Protein AF-A0A3N9NII0-F1 (afdb_monomer)

Nearest PDB structures (foldseek):
  1ri6-assembly1_A  TM=6.576E-01  e=9.307E+00  Escherichia coli

Structure (mmCIF, N/CA/C/O backbone):
data_AF-A0A3N9NII0-F1
#
_entry.id   AF-A0A3N9NII0-F1
#
loop_
_atom_site.group_PDB
_atom_site.id
_atom_site.type_symbol
_atom_site.label_atom_id
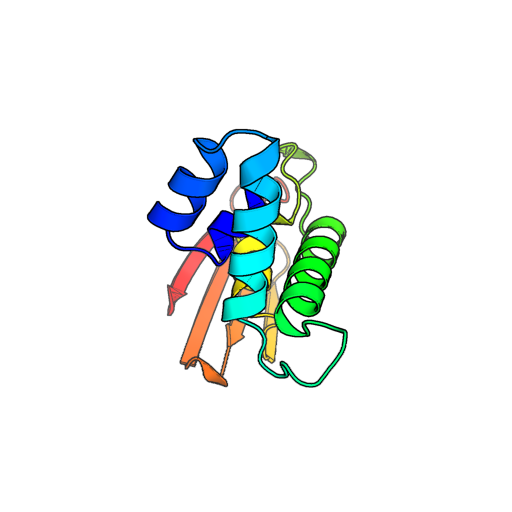_atom_site.label_alt_id
_atom_site.label_comp_id
_atom_site.label_asym_id
_atom_site.label_entity_id
_atom_site.label_seq_id
_atom_site.pdbx_PDB_ins_code
_atom_site.Cartn_x
_atom_site.Cartn_y
_atom_site.Cartn_z
_atom_site.occupancy
_atom_site.B_iso_or_equiv
_atom_site.auth_seq_id
_atom_site.auth_comp_id
_atom_site.auth_asym_id
_atom_site.auth_atom_id
_atom_site.pdbx_PDB_model_num
ATOM 1 N N . MET A 1 1 ? 0.061 8.424 11.385 1.00 69.88 1 MET A N 1
ATOM 2 C CA . MET A 1 1 ? -1.344 8.716 11.009 1.00 69.88 1 MET A CA 1
ATOM 3 C C . MET A 1 1 ? -1.559 8.692 9.509 1.00 69.88 1 MET A C 1
ATOM 5 O O . MET A 1 1 ? -2.494 8.039 9.076 1.00 69.88 1 MET A O 1
ATOM 9 N N . ASP A 1 2 ? -0.701 9.328 8.709 1.00 85.31 2 ASP A N 1
ATOM 10 C CA . ASP A 1 2 ? -0.928 9.421 7.256 1.00 85.31 2 ASP A CA 1
ATOM 11 C C . ASP A 1 2 ? -0.994 8.068 6.540 1.00 85.31 2 ASP A C 1
ATOM 13 O O . ASP A 1 2 ? -1.757 7.907 5.596 1.00 85.31 2 ASP A O 1
ATOM 17 N N . GLN A 1 3 ? -0.276 7.066 7.046 1.00 90.12 3 GLN A N 1
ATOM 18 C CA . GLN A 1 3 ? -0.344 5.694 6.544 1.00 90.12 3 GLN A CA 1
ATOM 19 C C . GLN A 1 3 ? -1.751 5.087 6.672 1.00 90.12 3 GLN A C 1
ATOM 21 O O . GLN A 1 3 ? -2.185 4.369 5.777 1.00 90.12 3 GLN A O 1
ATOM 26 N N . LEU A 1 4 ? -2.499 5.407 7.738 1.00 90.81 4 LEU A N 1
ATOM 27 C CA . LEU A 1 4 ? -3.857 4.885 7.938 1.00 90.81 4 LEU A CA 1
ATOM 28 C C . LEU A 1 4 ? -4.812 5.350 6.838 1.00 90.81 4 LEU A C 1
ATOM 30 O O . LEU A 1 4 ? -5.765 4.644 6.533 1.00 90.81 4 LEU A O 1
ATOM 34 N N . ALA A 1 5 ? -4.545 6.493 6.196 1.00 90.50 5 ALA A N 1
ATOM 35 C CA . ALA A 1 5 ? -5.368 6.997 5.098 1.00 90.50 5 ALA A CA 1
ATOM 36 C C . ALA A 1 5 ? -5.372 6.073 3.867 1.00 90.50 5 ALA A C 1
ATOM 38 O O . ALA A 1 5 ? -6.198 6.251 2.978 1.00 90.50 5 ALA A O 1
ATOM 39 N N . LEU A 1 6 ? -4.476 5.080 3.816 1.00 90.62 6 LEU A N 1
ATOM 40 C CA . LEU A 1 6 ? -4.473 4.039 2.788 1.00 90.62 6 LEU A CA 1
ATOM 41 C C . LEU A 1 6 ? -5.586 3.001 2.983 1.00 90.62 6 LEU A C 1
ATOM 43 O O . LEU A 1 6 ? -5.977 2.351 2.020 1.00 90.62 6 LEU A O 1
ATOM 47 N N . VAL A 1 7 ? -6.084 2.834 4.213 1.00 90.12 7 VAL A N 1
ATOM 48 C CA . VAL A 1 7 ? -7.064 1.792 4.581 1.00 90.12 7 VAL A CA 1
ATOM 49 C C . VAL A 1 7 ? -8.274 2.326 5.360 1.00 90.12 7 VAL A C 1
ATOM 51 O O . VAL A 1 7 ? -9.217 1.583 5.624 1.00 90.12 7 VAL A O 1
ATOM 54 N N . ALA A 1 8 ? -8.269 3.609 5.722 1.00 90.81 8 ALA A N 1
ATOM 55 C CA . ALA A 1 8 ? -9.338 4.287 6.446 1.00 90.81 8 ALA A CA 1
ATOM 56 C C . ALA A 1 8 ? -10.119 5.245 5.538 1.00 90.81 8 ALA A C 1
ATOM 58 O O . ALA A 1 8 ? -9.583 5.815 4.585 1.00 90.81 8 ALA A O 1
ATOM 59 N N . HIS A 1 9 ? -11.383 5.497 5.875 1.00 89.38 9 HIS A N 1
ATOM 60 C CA . HIS A 1 9 ? -12.159 6.532 5.205 1.00 89.38 9 HIS A CA 1
ATOM 61 C C . HIS A 1 9 ? -11.683 7.929 5.613 1.00 89.38 9 HIS A C 1
ATOM 63 O O . HIS A 1 9 ? -11.284 8.166 6.754 1.00 89.38 9 HIS A O 1
ATOM 69 N N . LYS A 1 10 ? -11.826 8.901 4.703 1.00 87.19 10 LYS A N 1
ATOM 70 C CA . LYS A 1 10 ? -11.447 10.303 4.947 1.00 87.19 10 LYS A CA 1
ATOM 71 C C . LYS A 1 10 ? -12.012 10.854 6.267 1.00 87.19 10 LYS A C 1
ATOM 73 O O . LYS A 1 10 ? -11.274 11.463 7.028 1.00 87.19 10 LYS A O 1
ATOM 78 N N . LYS A 1 11 ? -13.289 10.578 6.566 1.00 89.00 11 LYS A N 1
ATOM 79 C CA . LYS A 1 11 ? -13.944 11.022 7.811 1.00 89.00 11 LYS A CA 1
ATOM 80 C C . LYS A 1 11 ? -13.258 10.486 9.075 1.00 89.00 11 LYS A C 1
ATOM 82 O O . LYS A 1 11 ? -13.158 11.217 10.051 1.00 89.00 11 LYS A O 1
ATOM 87 N N . GLU A 1 12 ? -12.782 9.240 9.057 1.00 87.50 12 GLU A N 1
ATOM 88 C CA . GLU A 1 12 ? -12.084 8.630 10.199 1.00 87.50 12 GLU A CA 1
ATOM 89 C C . GLU A 1 12 ? -10.717 9.293 10.418 1.00 87.50 12 GLU A C 1
ATOM 91 O O . GLU A 1 12 ? -10.353 9.618 11.546 1.00 87.50 12 GLU A O 1
ATOM 96 N N . ILE A 1 13 ? -9.988 9.565 9.331 1.00 90.44 13 ILE A N 1
ATOM 97 C CA . ILE A 1 13 ? -8.698 10.265 9.384 1.00 90.44 13 ILE A CA 1
ATOM 98 C C . ILE A 1 13 ? -8.857 11.704 9.867 1.00 90.44 13 ILE A C 1
ATOM 100 O O . ILE A 1 13 ? -8.073 12.159 10.700 1.00 90.44 13 ILE A O 1
ATOM 104 N N . ASP A 1 14 ? -9.865 12.416 9.365 1.00 89.25 14 ASP A N 1
ATOM 105 C CA . ASP A 1 14 ? -10.137 13.793 9.768 1.00 89.25 14 ASP A CA 1
ATOM 106 C C . ASP A 1 14 ? -10.500 13.858 11.260 1.00 89.25 14 ASP A C 1
ATOM 108 O O . ASP A 1 14 ? -9.948 14.690 11.978 1.00 89.25 14 ASP A O 1
ATOM 112 N N . ALA A 1 15 ? -11.319 12.920 11.754 1.00 87.81 15 ALA A N 1
ATOM 113 C CA . ALA A 1 15 ? -11.633 12.806 13.179 1.00 87.81 15 ALA A CA 1
ATOM 114 C C . ALA A 1 15 ? -10.372 12.579 14.033 1.00 87.81 15 ALA A C 1
ATOM 116 O O . ALA A 1 15 ? -10.153 13.288 15.011 1.00 87.81 15 ALA A O 1
ATOM 117 N N . MET A 1 16 ? -9.488 11.658 13.635 1.00 89.25 16 MET A N 1
ATOM 118 C CA . MET A 1 16 ? -8.235 11.407 14.359 1.00 89.25 16 MET A CA 1
ATOM 119 C C . MET A 1 16 ? -7.268 12.602 14.348 1.00 89.25 16 MET A C 1
ATOM 121 O O . MET A 1 16 ? -6.534 12.819 15.314 1.00 89.25 16 MET A O 1
ATOM 125 N N . ARG A 1 17 ? -7.225 13.358 13.243 1.00 88.56 17 ARG A N 1
ATOM 126 C CA . ARG A 1 17 ? -6.367 14.547 13.100 1.00 88.56 17 ARG A CA 1
ATOM 127 C C . ARG A 1 17 ? -6.858 15.717 13.947 1.00 88.56 17 ARG A C 1
ATOM 129 O O . ARG A 1 17 ? -6.029 16.456 14.467 1.00 88.56 17 ARG A O 1
ATOM 136 N N . GLN A 1 18 ? -8.175 15.880 14.062 1.00 90.50 18 GLN A N 1
ATOM 137 C CA . GLN A 1 18 ? -8.809 16.972 14.809 1.00 90.50 18 GLN A CA 1
ATOM 138 C C . GLN A 1 18 ? -8.939 16.677 16.309 1.00 90.50 18 GLN A C 1
ATOM 140 O O . GLN A 1 18 ? -9.068 17.611 17.095 1.00 90.50 18 GLN A O 1
ATOM 145 N N . ALA A 1 19 ? -8.883 15.404 16.708 1.00 89.25 19 ALA A N 1
ATOM 146 C CA . ALA A 1 19 ? -8.939 14.999 18.105 1.00 89.25 19 ALA A CA 1
ATOM 147 C C . ALA A 1 19 ? -7.735 15.497 18.920 1.00 89.25 19 ALA A C 1
ATOM 149 O O . ALA A 1 19 ? -6.594 15.561 18.428 1.00 89.25 19 ALA A O 1
ATOM 150 N N . LEU A 1 20 ? -8.003 15.775 20.199 1.00 89.81 20 LEU A N 1
ATOM 151 C CA . LEU A 1 20 ? -6.977 16.044 21.201 1.00 89.81 20 LEU 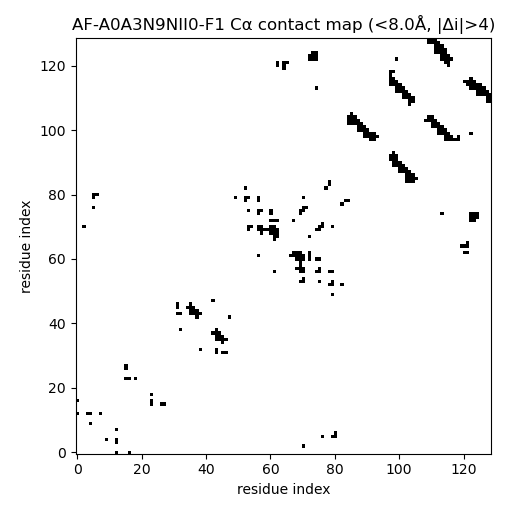A CA 1
ATOM 152 C C . LEU A 1 20 ? -6.062 14.824 21.354 1.00 89.81 20 LEU A C 1
ATOM 154 O O . LEU A 1 20 ? -6.463 13.692 21.096 1.00 89.81 20 LEU A O 1
ATOM 158 N N . GLU A 1 21 ? -4.824 15.040 21.798 1.00 84.88 21 GLU A N 1
ATOM 159 C CA . GLU A 1 21 ? -3.822 13.970 21.902 1.00 84.88 21 GLU A CA 1
ATOM 160 C C . GLU A 1 21 ? -4.307 12.779 22.746 1.00 84.88 21 GLU A C 1
ATOM 162 O O . GLU A 1 21 ? -4.182 11.633 22.315 1.00 84.88 21 GLU A O 1
ATOM 167 N N . ALA A 1 22 ? -4.954 13.056 23.883 1.00 85.62 22 ALA A N 1
ATOM 168 C CA . ALA A 1 22 ? -5.519 12.036 24.768 1.00 85.62 22 ALA A CA 1
ATOM 169 C C . ALA A 1 22 ? -6.655 11.221 24.117 1.00 85.62 22 ALA A C 1
ATOM 171 O O . ALA A 1 22 ? -6.795 10.029 24.379 1.00 85.62 22 ALA A O 1
ATOM 172 N N . GLU A 1 23 ? -7.450 11.840 23.243 1.00 88.44 23 GLU A N 1
ATOM 173 C CA . GLU A 1 23 ? -8.579 11.193 22.561 1.00 88.44 23 GLU A CA 1
ATOM 174 C C . GLU A 1 23 ? -8.136 10.463 21.290 1.00 88.44 23 GLU A C 1
ATOM 176 O O . GLU A 1 23 ? -8.736 9.469 20.883 1.00 88.44 23 GLU A O 1
ATOM 181 N N . ARG A 1 24 ? -7.050 10.922 20.662 1.00 89.12 24 ARG A N 1
ATOM 182 C CA . ARG A 1 24 ? -6.522 10.345 19.425 1.00 89.12 24 ARG A CA 1
ATOM 183 C C . ARG A 1 24 ? -6.148 8.878 19.591 1.00 89.12 24 ARG A C 1
ATOM 185 O O . ARG A 1 24 ? -6.415 8.091 18.683 1.00 89.12 24 ARG A O 1
ATOM 192 N N . GLN A 1 25 ? -5.550 8.518 20.727 1.00 88.19 25 GLN A N 1
ATOM 193 C CA . GLN A 1 25 ? -5.190 7.131 21.015 1.00 88.19 25 GLN A CA 1
ATOM 194 C C . GLN A 1 25 ? -6.438 6.247 21.126 1.00 88.19 25 GLN A C 1
ATOM 196 O O . GLN A 1 25 ? -6.476 5.176 20.530 1.00 88.19 25 GLN A O 1
ATOM 201 N N . VAL A 1 26 ? -7.494 6.736 21.783 1.00 90.12 26 VAL A N 1
ATOM 202 C CA . VAL A 1 26 ? -8.774 6.020 21.903 1.00 90.12 26 VAL A CA 1
ATOM 203 C C . VAL A 1 26 ? -9.392 5.781 20.525 1.00 90.12 26 VAL A C 1
ATOM 205 O O . VAL A 1 26 ? -9.742 4.652 20.192 1.00 90.12 26 VAL A O 1
ATOM 208 N N . ILE A 1 27 ? -9.454 6.813 19.677 1.00 90.12 27 ILE A N 1
ATOM 209 C CA . ILE A 1 27 ? -9.998 6.691 18.314 1.00 90.12 27 ILE A CA 1
ATOM 210 C C . ILE A 1 27 ? -9.159 5.715 17.474 1.00 90.12 27 ILE A C 1
ATOM 212 O O . ILE A 1 27 ? -9.705 4.944 16.683 1.00 90.12 27 ILE A O 1
ATOM 216 N N . TYR A 1 28 ? -7.833 5.735 17.633 1.00 90.75 28 TYR A N 1
ATOM 217 C CA . TYR A 1 28 ? -6.925 4.810 16.957 1.00 90.75 28 TYR A CA 1
ATOM 218 C C . TYR A 1 28 ? -7.138 3.355 17.392 1.00 90.75 28 TYR A C 1
ATOM 220 O O . TYR A 1 28 ? -7.197 2.463 16.543 1.00 90.75 28 TYR A O 1
ATOM 228 N N . ASP A 1 29 ? -7.279 3.110 18.692 1.00 90.00 29 ASP A N 1
ATOM 229 C CA . ASP A 1 29 ? -7.508 1.766 19.219 1.00 90.00 29 ASP A CA 1
ATOM 230 C C . ASP A 1 29 ? -8.888 1.245 18.810 1.00 90.00 29 ASP A C 1
ATOM 232 O O . ASP A 1 29 ? -8.998 0.122 18.316 1.00 90.00 29 ASP A O 1
ATOM 236 N N . GLU A 1 30 ? -9.926 2.083 18.878 1.00 91.44 30 GLU A N 1
ATOM 237 C CA . GLU A 1 30 ? -11.256 1.745 18.369 1.00 91.44 30 GLU A CA 1
ATOM 238 C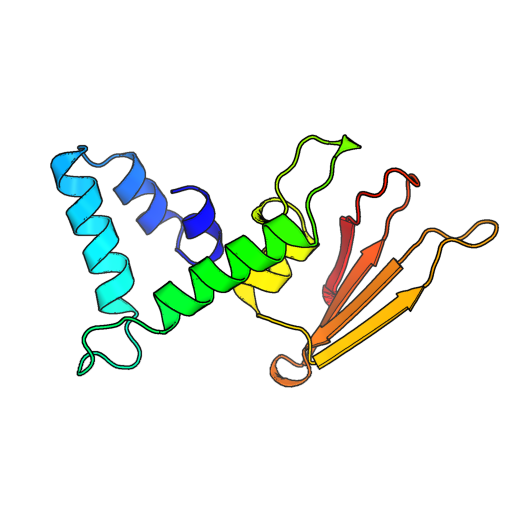 C . GLU A 1 30 ? -11.263 1.437 16.869 1.00 91.44 30 GLU A C 1
ATOM 240 O O . GLU A 1 30 ? -11.989 0.545 16.422 1.00 91.44 30 GLU A O 1
ATOM 245 N N . PHE A 1 31 ? -10.490 2.183 16.074 1.00 92.88 31 PHE A N 1
ATOM 246 C CA . PHE A 1 31 ? -10.407 1.988 14.628 1.00 92.88 31 PHE A CA 1
ATOM 247 C C . PHE A 1 31 ? -9.949 0.574 14.275 1.00 92.88 31 PHE A C 1
ATOM 249 O O . PHE A 1 31 ? -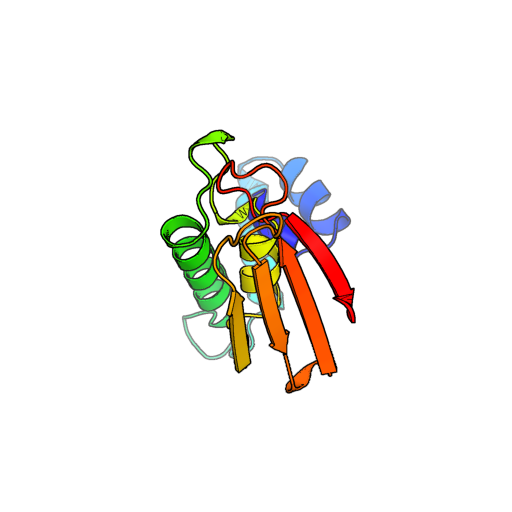10.538 -0.051 13.385 1.00 92.88 31 PHE A O 1
ATOM 256 N N . TRP A 1 32 ? -8.921 0.080 14.971 1.00 94.19 32 TRP A N 1
ATOM 257 C CA . TRP A 1 32 ? -8.411 -1.272 14.774 1.00 94.19 32 TRP A CA 1
ATOM 258 C C . TRP A 1 32 ? -9.314 -2.312 15.420 1.00 94.19 32 TRP A C 1
ATOM 260 O O . TRP A 1 32 ? -9.619 -3.302 14.764 1.00 94.19 32 TRP A O 1
ATOM 270 N N . LEU A 1 33 ? -9.815 -2.068 16.635 1.00 91.88 33 LEU A N 1
ATOM 271 C CA . LEU A 1 33 ? -10.719 -2.987 17.334 1.00 91.88 33 LEU A CA 1
ATOM 272 C C . LEU A 1 33 ? -11.959 -3.325 16.492 1.00 91.88 33 LEU A C 1
ATOM 274 O O . LEU A 1 33 ? -12.328 -4.487 16.367 1.00 91.88 33 LEU A O 1
ATOM 278 N N . LYS A 1 34 ? -12.563 -2.326 15.834 1.00 92.31 34 LYS A N 1
ATOM 279 C CA . LYS A 1 34 ? -13.713 -2.516 14.925 1.00 92.31 34 LYS A CA 1
ATOM 280 C C . LYS A 1 34 ? -13.383 -3.342 13.675 1.00 92.31 34 LYS A C 1
ATOM 282 O O . LYS A 1 34 ? -14.295 -3.787 12.985 1.00 92.31 34 LYS A O 1
ATOM 287 N N . ARG A 1 35 ? -12.100 -3.502 13.352 1.00 93.06 35 ARG A N 1
ATOM 288 C CA . ARG A 1 35 ? -11.586 -4.206 12.168 1.00 93.06 35 ARG A CA 1
ATOM 289 C C . ARG A 1 35 ? -10.811 -5.471 12.530 1.00 93.06 35 ARG A C 1
ATOM 291 O O . ARG A 1 35 ? -10.111 -6.005 11.674 1.00 93.06 35 ARG A O 1
ATOM 298 N N . ASP A 1 36 ? -10.917 -5.924 13.775 1.00 93.50 36 ASP A N 1
ATOM 299 C CA . ASP A 1 36 ? -10.299 -7.161 14.224 1.00 93.50 36 ASP A CA 1
ATOM 300 C C . ASP A 1 36 ? -11.035 -8.370 13.621 1.00 93.50 36 ASP A C 1
ATOM 302 O O . ASP A 1 36 ? -12.216 -8.577 13.923 1.00 93.50 36 ASP A O 1
ATOM 306 N N . PRO A 1 37 ? -10.393 -9.159 12.740 1.00 91.88 37 PRO A N 1
ATOM 307 C CA . PRO A 1 37 ? -11.016 -10.353 12.180 1.00 91.88 37 PRO A CA 1
ATOM 308 C C . PRO A 1 37 ? -11.157 -11.480 13.215 1.00 91.88 37 PRO A C 1
ATOM 310 O O . PRO A 1 37 ? -11.965 -12.388 13.015 1.00 91.88 37 PRO A O 1
ATOM 313 N N . THR A 1 38 ? -10.394 -11.433 14.309 1.00 90.38 38 THR A N 1
ATOM 314 C CA . THR A 1 38 ? -10.308 -12.486 15.325 1.00 90.38 38 THR A CA 1
ATOM 315 C C . THR A 1 38 ? -10.332 -11.881 16.733 1.00 90.38 38 THR A C 1
ATOM 317 O O . THR A 1 38 ? -9.414 -12.074 17.516 1.00 90.38 38 THR A O 1
ATOM 320 N N . PRO A 1 39 ? -11.443 -11.247 17.155 1.00 88.62 39 PRO A N 1
ATOM 321 C CA . PRO A 1 39 ? -11.517 -10.491 18.416 1.00 88.62 39 PRO A CA 1
ATOM 322 C C . PRO A 1 39 ? -11.324 -11.325 19.698 1.00 88.62 39 PRO A C 1
ATOM 324 O O . PRO A 1 39 ? -11.256 -10.776 20.794 1.00 88.62 39 PRO A O 1
ATOM 327 N N . ASN A 1 40 ? -11.257 -12.655 19.582 1.00 90.50 40 ASN A N 1
ATOM 328 C CA . ASN A 1 40 ? -10.979 -13.563 20.695 1.00 90.50 40 ASN A CA 1
ATOM 329 C C . ASN A 1 40 ? -9.471 -13.778 20.934 1.00 90.50 40 ASN A C 1
ATOM 331 O O . ASN A 1 40 ? -9.102 -14.527 21.841 1.00 90.50 40 ASN A O 1
ATOM 335 N N . THR A 1 41 ? -8.596 -13.170 20.127 1.00 88.56 41 THR A N 1
ATOM 336 C CA . THR A 1 41 ? -7.143 -13.177 20.321 1.00 88.56 41 THR A CA 1
ATOM 337 C C . THR A 1 41 ? -6.661 -11.866 20.931 1.00 88.56 41 THR A C 1
ATOM 339 O O . THR A 1 41 ? -7.307 -10.830 20.851 1.00 88.56 41 THR A O 1
ATOM 342 N N . SER A 1 42 ? -5.484 -11.894 21.557 1.00 86.81 42 SER A N 1
ATOM 343 C CA . SER A 1 42 ? -4.838 -10.683 22.085 1.00 86.81 42 SER A CA 1
ATOM 344 C C . SER A 1 42 ? -4.207 -9.803 21.000 1.00 86.81 42 SER A C 1
ATOM 346 O O . SER A 1 42 ? -3.693 -8.725 21.298 1.00 86.81 42 SER A O 1
ATOM 348 N N . ARG A 1 43 ? -4.199 -10.275 19.751 1.00 89.94 43 ARG A N 1
ATOM 349 C CA . ARG A 1 43 ? -3.630 -9.601 18.587 1.00 89.94 43 ARG A CA 1
ATOM 350 C C . ARG A 1 43 ? -4.730 -9.299 17.588 1.00 89.94 43 ARG A C 1
ATOM 352 O O . ARG A 1 43 ? -5.694 -10.047 17.516 1.00 89.94 43 ARG A O 1
ATOM 359 N N . ASN A 1 44 ? -4.500 -8.234 16.825 1.00 94.12 44 ASN A N 1
ATOM 360 C CA . ASN A 1 44 ? -5.304 -7.853 15.679 1.00 94.12 44 ASN A CA 1
ATOM 361 C C . ASN A 1 44 ? -4.481 -8.097 14.411 1.00 94.12 44 ASN A C 1
ATOM 363 O O . ASN A 1 44 ? -3.577 -7.333 14.063 1.00 94.12 44 ASN A O 1
ATOM 367 N N . GLU A 1 45 ? -4.789 -9.184 13.725 1.00 93.69 45 GLU A N 1
ATOM 368 C CA . GLU A 1 45 ? -4.044 -9.719 12.589 1.00 93.69 45 GLU A CA 1
ATOM 369 C C . GLU A 1 45 ? -4.066 -8.754 11.406 1.00 93.69 45 GLU A C 1
ATOM 371 O O . GLU A 1 45 ? -3.093 -8.651 10.659 1.00 93.69 45 GLU A O 1
ATOM 376 N N . LEU A 1 46 ? -5.163 -8.010 11.249 1.00 94.25 46 LEU A N 1
ATOM 377 C CA . LEU A 1 46 ? -5.319 -7.035 10.180 1.00 94.25 46 LEU A CA 1
ATOM 378 C C . LEU A 1 46 ? -4.434 -5.800 10.415 1.00 94.25 46 LEU A C 1
ATOM 380 O O . LEU A 1 46 ? -3.806 -5.309 9.474 1.00 94.25 46 LEU A O 1
ATOM 384 N N . LYS A 1 47 ? -4.314 -5.344 11.668 1.00 95.19 47 LYS A N 1
ATOM 385 C CA . LYS A 1 47 ? -3.354 -4.306 12.077 1.00 95.19 47 LYS A CA 1
ATOM 386 C C . LYS A 1 47 ? -1.915 -4.766 11.856 1.00 95.19 47 LYS A C 1
ATOM 388 O O . LYS A 1 47 ? -1.118 -4.032 11.271 1.00 95.19 47 LYS A O 1
ATOM 393 N N . ASP A 1 48 ? -1.590 -5.978 12.293 1.00 95.44 48 ASP A N 1
ATOM 394 C CA . ASP A 1 48 ? -0.239 -6.531 12.178 1.00 95.44 48 ASP A CA 1
ATOM 395 C C . ASP A 1 48 ? 0.188 -6.684 10.712 1.00 95.44 48 ASP A C 1
ATOM 397 O O . ASP A 1 48 ? 1.283 -6.269 10.324 1.00 95.44 48 ASP A O 1
ATOM 401 N N . GLU A 1 49 ? -0.693 -7.221 9.869 1.00 96.50 49 GLU A N 1
ATOM 402 C CA . GLU A 1 49 ? -0.446 -7.362 8.435 1.00 96.50 49 GLU A CA 1
ATOM 403 C C . GLU A 1 49 ? -0.325 -5.994 7.744 1.00 96.50 49 GLU A C 1
ATOM 405 O O . GLU A 1 49 ? 0.544 -5.815 6.889 1.00 96.50 49 GLU A O 1
ATOM 410 N N . PHE A 1 50 ? -1.122 -4.995 8.141 1.00 96.81 50 PHE A N 1
ATOM 411 C CA . PHE A 1 50 ? -0.992 -3.631 7.624 1.00 96.81 50 PHE A CA 1
ATOM 412 C C . PHE A 1 50 ? 0.408 -3.051 7.880 1.00 96.81 50 PHE A C 1
ATOM 414 O O . PHE A 1 50 ? 1.068 -2.596 6.941 1.00 96.81 50 PHE A O 1
ATOM 421 N N . PHE A 1 51 ? 0.905 -3.114 9.120 1.00 96.31 51 PHE A N 1
ATOM 422 C CA . PHE A 1 51 ? 2.242 -2.601 9.442 1.00 96.31 51 PHE A CA 1
ATOM 423 C C . PHE A 1 51 ? 3.358 -3.424 8.795 1.00 96.31 51 PHE A C 1
ATOM 425 O O . PHE A 1 51 ? 4.331 -2.860 8.294 1.00 96.31 51 PHE A O 1
ATOM 432 N N . LYS A 1 52 ? 3.186 -4.743 8.679 1.00 97.69 52 LYS A N 1
ATOM 433 C CA . LYS A 1 52 ? 4.114 -5.595 7.927 1.00 97.69 52 LYS A CA 1
ATOM 434 C C . LYS A 1 52 ? 4.216 -5.182 6.455 1.00 97.69 52 LYS A C 1
ATOM 436 O O . LYS A 1 52 ? 5.311 -5.183 5.888 1.00 97.69 52 LYS A O 1
ATOM 441 N N . ARG A 1 53 ? 3.105 -4.797 5.819 1.00 98.25 53 ARG A N 1
ATOM 442 C CA . ARG A 1 53 ? 3.105 -4.306 4.430 1.00 98.25 53 ARG A CA 1
ATOM 443 C C . ARG A 1 53 ? 3.714 -2.916 4.292 1.00 98.25 53 ARG A C 1
ATOM 445 O O . ARG A 1 53 ? 4.361 -2.652 3.277 1.00 98.25 53 ARG A O 1
ATOM 452 N N . ILE A 1 54 ? 3.549 -2.048 5.291 1.00 97.94 54 ILE A N 1
ATOM 453 C CA . ILE A 1 54 ? 4.248 -0.756 5.365 1.00 97.94 54 ILE A CA 1
ATOM 454 C C . ILE A 1 54 ? 5.762 -0.983 5.379 1.00 97.94 54 ILE A C 1
ATOM 456 O O . ILE A 1 54 ? 6.476 -0.414 4.551 1.00 97.94 54 ILE A O 1
ATOM 460 N N . ASP A 1 55 ? 6.243 -1.855 6.263 1.00 98.00 55 ASP A N 1
ATOM 461 C CA . ASP A 1 55 ? 7.667 -2.171 6.389 1.00 98.00 55 ASP A CA 1
ATOM 462 C C . ASP A 1 55 ? 8.228 -2.782 5.110 1.00 98.00 55 ASP A C 1
ATOM 464 O O . ASP A 1 55 ? 9.284 -2.367 4.629 1.00 98.00 55 ASP A O 1
ATOM 468 N N . PHE A 1 56 ? 7.502 -3.736 4.520 1.00 98.31 56 PHE A N 1
ATOM 469 C CA . PHE A 1 56 ? 7.874 -4.303 3.229 1.00 98.31 56 PHE A CA 1
ATOM 470 C C . PHE A 1 56 ? 7.967 -3.215 2.158 1.00 98.31 56 PHE A C 1
ATOM 472 O O . PHE A 1 56 ? 8.958 -3.152 1.431 1.00 98.31 56 PHE A O 1
ATOM 479 N N . SER A 1 57 ? 6.971 -2.330 2.085 1.00 98.25 57 SER A N 1
ATOM 480 C CA . SER A 1 57 ? 6.949 -1.258 1.093 1.00 98.25 57 SER A CA 1
ATOM 481 C C . SER A 1 57 ? 8.145 -0.330 1.261 1.00 98.25 57 SER A C 1
ATOM 483 O O . SER A 1 57 ? 8.824 -0.039 0.285 1.00 98.25 57 SER A O 1
ATOM 485 N N . ASN A 1 58 ? 8.469 0.073 2.489 1.00 97.75 58 ASN A N 1
ATOM 486 C CA . ASN A 1 58 ? 9.618 0.936 2.771 1.00 97.75 58 ASN A CA 1
ATOM 487 C C . ASN A 1 58 ? 10.957 0.287 2.417 1.00 97.75 58 ASN A C 1
ATOM 489 O O . ASN A 1 58 ? 11.867 0.979 1.968 1.00 97.75 58 ASN A O 1
ATOM 493 N N . ARG A 1 59 ? 11.083 -1.031 2.573 1.00 97.44 59 ARG A N 1
ATOM 494 C CA . ARG A 1 59 ? 12.310 -1.748 2.200 1.00 97.44 59 ARG A CA 1
ATOM 495 C C . ARG A 1 59 ? 12.465 -1.912 0.689 1.00 97.44 59 ARG A C 1
ATOM 497 O O . ARG A 1 59 ? 13.586 -1.863 0.205 1.00 97.44 59 ARG A O 1
ATOM 504 N N . ASN A 1 60 ? 11.366 -2.112 -0.040 1.00 96.69 60 ASN A N 1
ATOM 505 C CA . ASN A 1 60 ? 11.418 -2.515 -1.451 1.00 96.69 60 ASN A CA 1
ATOM 506 C C . ASN A 1 60 ? 11.125 -1.385 -2.444 1.00 96.69 60 ASN A C 1
ATOM 508 O O . ASN A 1 60 ? 11.548 -1.461 -3.592 1.00 96.69 60 ASN A O 1
ATOM 512 N N . PHE A 1 61 ? 10.386 -0.354 -2.033 1.00 96.62 61 PHE A N 1
ATOM 513 C CA . PHE A 1 61 ? 9.855 0.667 -2.942 1.00 96.62 61 PHE A CA 1
ATOM 514 C C . PHE A 1 61 ? 10.269 2.087 -2.566 1.00 96.62 61 PHE A C 1
ATOM 516 O O . PHE A 1 61 ? 9.678 3.030 -3.072 1.00 96.62 61 PHE A O 1
ATOM 523 N N . THR A 1 62 ? 11.242 2.274 -1.672 1.00 96.25 62 THR A N 1
ATOM 524 C CA . THR A 1 62 ? 11.745 3.622 -1.368 1.00 96.25 62 THR A CA 1
ATOM 525 C C . THR A 1 62 ? 12.417 4.224 -2.596 1.00 96.25 62 THR A C 1
ATOM 527 O O . THR A 1 62 ? 13.304 3.622 -3.197 1.00 96.25 62 THR A O 1
ATOM 530 N N . GLU A 1 63 ? 11.997 5.432 -2.955 1.00 93.94 63 GLU A N 1
ATOM 531 C CA . GLU A 1 63 ? 12.516 6.168 -4.101 1.00 93.94 63 GLU A CA 1
ATOM 532 C C . GLU A 1 63 ? 13.503 7.225 -3.618 1.00 93.94 63 GLU A C 1
ATOM 534 O O . GLU A 1 63 ? 13.122 8.305 -3.162 1.00 93.94 63 GLU A O 1
ATOM 539 N N . ILE A 1 64 ? 14.793 6.913 -3.728 1.00 90.38 64 ILE A N 1
ATOM 540 C CA . ILE A 1 64 ? 15.871 7.777 -3.231 1.00 90.38 64 ILE A CA 1
ATOM 541 C C . ILE A 1 64 ? 15.859 9.137 -3.947 1.00 90.38 64 ILE A C 1
ATOM 543 O O . ILE A 1 64 ? 15.995 10.168 -3.295 1.00 90.38 64 ILE A O 1
ATOM 547 N N . ALA A 1 65 ? 15.627 9.150 -5.265 1.00 88.50 65 ALA A N 1
ATOM 548 C CA . ALA A 1 65 ? 15.647 10.365 -6.082 1.00 88.50 65 ALA A CA 1
ATOM 549 C C . ALA A 1 65 ? 14.578 11.400 -5.682 1.00 88.50 65 ALA A C 1
ATOM 551 O O . ALA A 1 65 ? 14.830 12.600 -5.746 1.00 88.50 65 ALA A O 1
ATOM 552 N N . SER A 1 66 ? 13.395 10.952 -5.245 1.00 89.56 66 SER A N 1
ATOM 553 C CA . SER A 1 66 ? 12.297 11.832 -4.814 1.00 89.56 66 SER A CA 1
ATOM 554 C C . SER A 1 66 ? 12.215 12.014 -3.296 1.00 89.56 66 SER A C 1
ATOM 556 O O . SER A 1 66 ? 11.371 12.773 -2.819 1.00 89.56 66 SER A O 1
ATOM 558 N N . GLY A 1 67 ? 13.042 11.300 -2.524 1.00 92.44 67 GLY A N 1
ATOM 559 C CA . GLY A 1 67 ? 12.964 11.263 -1.063 1.00 92.44 67 GLY A CA 1
ATOM 560 C C . GLY A 1 67 ? 11.681 10.622 -0.519 1.00 92.44 67 GLY A C 1
ATOM 561 O O . GLY A 1 67 ? 11.374 10.775 0.666 1.00 92.44 67 GLY A O 1
ATOM 562 N N . ARG A 1 68 ? 10.901 9.922 -1.357 1.00 94.38 68 ARG A N 1
ATOM 563 C CA . ARG A 1 68 ? 9.646 9.286 -0.938 1.00 94.38 68 ARG A CA 1
ATOM 564 C C . ARG A 1 68 ? 9.927 7.944 -0.279 1.00 94.38 68 ARG A C 1
ATOM 566 O O . ARG A 1 68 ? 10.551 7.060 -0.866 1.00 94.38 68 ARG A O 1
ATOM 573 N N . SER A 1 69 ? 9.389 7.767 0.927 1.00 96.88 69 SER A N 1
ATOM 574 C CA . SER A 1 69 ? 9.359 6.456 1.578 1.00 96.88 69 SER A CA 1
ATOM 575 C C . SER A 1 69 ? 8.493 5.495 0.770 1.00 96.88 69 SER A C 1
ATOM 577 O O . SER A 1 69 ? 7.488 5.900 0.182 1.00 96.88 69 SER A O 1
ATOM 579 N N . GLY A 1 70 ? 8.830 4.207 0.789 1.00 97.12 70 GLY A N 1
ATOM 580 C CA . GLY A 1 70 ? 8.141 3.211 -0.026 1.00 97.12 70 GLY A CA 1
ATOM 581 C C . GLY A 1 70 ? 6.620 3.172 0.138 1.00 97.12 70 GLY A C 1
ATOM 582 O O . GLY A 1 70 ? 5.921 3.071 -0.866 1.00 97.12 70 GLY A O 1
ATOM 583 N N . TRP A 1 71 ? 6.083 3.368 1.348 1.00 97.62 71 TRP A N 1
ATOM 584 C CA . TRP A 1 71 ? 4.630 3.443 1.584 1.00 97.62 71 TRP A CA 1
ATOM 585 C C . TRP A 1 71 ? 3.916 4.586 0.833 1.00 97.62 71 TRP A C 1
ATOM 587 O O . TRP A 1 71 ? 2.703 4.534 0.638 1.00 97.62 71 TRP A O 1
ATOM 597 N N . GLN A 1 72 ? 4.649 5.622 0.414 1.00 97.19 72 GLN A N 1
ATOM 598 C CA . GLN A 1 72 ? 4.117 6.793 -0.295 1.00 97.19 72 GLN A CA 1
ATOM 599 C C . GLN A 1 72 ? 4.104 6.612 -1.817 1.00 97.19 72 GLN A C 1
ATOM 601 O O . GLN A 1 72 ? 3.431 7.377 -2.518 1.00 97.19 72 GLN A O 1
ATOM 606 N N . THR A 1 73 ? 4.847 5.632 -2.329 1.00 97.50 73 THR A N 1
ATOM 607 C CA . THR A 1 73 ? 4.960 5.346 -3.765 1.00 97.50 73 THR A CA 1
ATOM 608 C C . THR A 1 73 ? 3.728 4.626 -4.288 1.00 97.50 73 THR A C 1
ATOM 610 O O . THR A 1 73 ? 2.966 4.041 -3.519 1.00 97.50 73 THR A O 1
ATOM 613 N N . ASP A 1 74 ? 3.524 4.640 -5.602 1.00 97.75 74 ASP A N 1
ATOM 614 C CA . ASP A 1 74 ? 2.363 3.968 -6.186 1.00 97.75 74 ASP A CA 1
ATOM 615 C C . ASP A 1 74 ? 2.429 2.450 -5.964 1.00 97.75 74 ASP A C 1
ATOM 617 O O . ASP A 1 74 ? 1.440 1.857 -5.533 1.00 97.75 74 ASP A O 1
ATOM 621 N N . ARG A 1 75 ? 3.607 1.833 -6.148 1.00 97.88 75 ARG A N 1
ATOM 622 C CA . ARG A 1 75 ? 3.832 0.408 -5.838 1.00 97.88 75 ARG A CA 1
ATOM 623 C C . ARG A 1 75 ? 3.537 0.096 -4.371 1.00 97.88 75 ARG A C 1
ATOM 625 O O . ARG A 1 75 ? 2.797 -0.841 -4.081 1.00 97.88 75 ARG A O 1
ATOM 632 N N . GLY A 1 76 ? 4.053 0.906 -3.445 1.00 98.19 76 GLY A N 1
ATOM 633 C CA . GLY A 1 76 ? 3.814 0.706 -2.015 1.00 98.19 76 GLY A CA 1
ATOM 634 C C . GLY A 1 76 ? 2.347 0.843 -1.627 1.00 98.19 76 GLY A C 1
ATOM 635 O O . GLY A 1 76 ? 1.832 -0.005 -0.907 1.00 98.19 76 GLY A O 1
ATOM 636 N N . LYS A 1 77 ? 1.635 1.844 -2.155 1.00 98.06 77 LYS A N 1
ATOM 637 C CA . LYS A 1 77 ? 0.193 2.007 -1.910 1.00 98.06 77 LYS A CA 1
ATOM 638 C C . LYS A 1 77 ? -0.600 0.781 -2.357 1.00 98.06 77 LYS A C 1
ATOM 640 O O . LYS A 1 77 ? -1.403 0.269 -1.581 1.00 98.06 77 LYS A O 1
ATOM 645 N N . ILE A 1 78 ? -0.357 0.290 -3.575 1.00 98.12 78 ILE A N 1
ATOM 646 C CA . ILE A 1 78 ? -1.030 -0.908 -4.098 1.00 98.12 78 ILE A CA 1
ATOM 647 C C . ILE A 1 78 ? -0.688 -2.138 -3.244 1.00 98.12 78 ILE A C 1
ATOM 649 O O . ILE A 1 78 ? -1.599 -2.865 -2.846 1.00 98.12 78 ILE A O 1
ATOM 653 N N . TYR A 1 79 ? 0.582 -2.318 -2.869 1.00 98.31 79 TYR A N 1
ATOM 654 C CA . TYR A 1 79 ? 1.014 -3.427 -2.013 1.00 98.31 79 TYR A CA 1
ATOM 655 C C . TYR A 1 79 ? 0.381 -3.383 -0.615 1.00 98.31 79 TYR A C 1
ATOM 657 O O . TYR A 1 79 ? -0.024 -4.409 -0.078 1.00 98.31 79 TYR A O 1
ATOM 665 N N . ILE A 1 80 ? 0.264 -2.204 -0.002 1.00 98.12 80 ILE A N 1
ATOM 666 C CA . ILE A 1 80 ? -0.335 -2.055 1.331 1.00 98.12 80 ILE A CA 1
ATOM 667 C C . ILE A 1 80 ? -1.820 -2.415 1.297 1.00 98.12 80 ILE A C 1
ATOM 669 O O . ILE A 1 80 ? -2.284 -3.195 2.133 1.00 98.12 80 ILE A O 1
ATOM 673 N N . VAL A 1 81 ? -2.547 -1.901 0.303 1.00 96.12 81 VAL A N 1
ATOM 674 C CA . VAL A 1 81 ? -3.992 -2.117 0.174 1.00 96.12 81 VAL A CA 1
ATOM 675 C C . VAL A 1 81 ? -4.306 -3.574 -0.171 1.00 96.12 81 VAL A C 1
ATOM 677 O O . VAL A 1 81 ? -5.133 -4.198 0.494 1.00 96.12 81 VAL A O 1
ATOM 680 N N . TYR A 1 82 ? -3.637 -4.143 -1.175 1.00 96.56 82 TYR A N 1
ATOM 681 C CA . TYR A 1 82 ? -4.017 -5.447 -1.733 1.00 96.56 82 TYR A CA 1
ATOM 682 C C . TYR A 1 82 ? -3.113 -6.606 -1.307 1.00 96.56 82 TYR A C 1
ATOM 684 O O . TYR A 1 82 ? -3.488 -7.764 -1.477 1.00 96.56 82 TYR A O 1
ATOM 692 N N . GLY A 1 83 ? -1.969 -6.321 -0.689 1.00 97.00 83 GLY A N 1
ATOM 693 C CA . GLY A 1 83 ? -0.956 -7.315 -0.346 1.00 97.00 83 GLY A CA 1
ATOM 694 C C . GLY A 1 83 ? -0.044 -7.639 -1.525 1.00 97.00 83 GLY A C 1
ATOM 695 O O . GLY A 1 83 ? 0.018 -6.900 -2.513 1.00 97.00 83 GLY A O 1
ATOM 696 N N . ALA A 1 84 ? 0.669 -8.759 -1.412 1.00 97.62 84 ALA A N 1
ATOM 697 C CA . ALA A 1 84 ? 1.505 -9.256 -2.493 1.00 97.62 84 ALA A CA 1
ATOM 698 C C . ALA A 1 84 ? 0.649 -9.625 -3.719 1.00 97.62 84 ALA A C 1
ATOM 700 O O . ALA A 1 84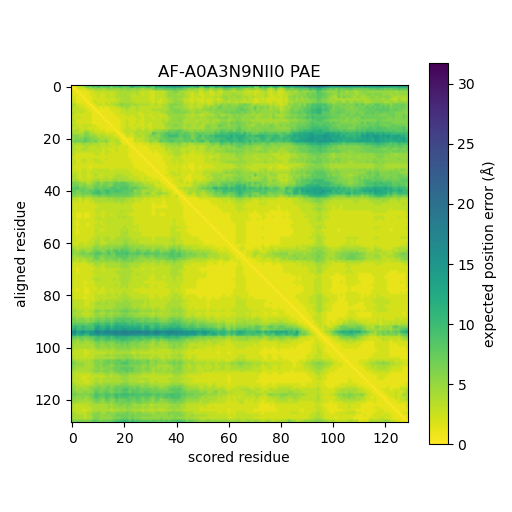 ? -0.402 -10.248 -3.548 1.00 97.62 84 ALA A O 1
ATOM 701 N N . PRO A 1 85 ? 1.071 -9.243 -4.936 1.00 98.06 85 PRO A N 1
ATOM 702 C CA . PRO A 1 85 ? 0.437 -9.724 -6.156 1.00 98.06 85 PRO A CA 1
ATOM 703 C C . PRO A 1 85 ? 0.675 -11.226 -6.338 1.00 98.06 85 PRO A C 1
ATOM 705 O O . PRO A 1 85 ? 1.669 -11.772 -5.857 1.00 98.06 85 PRO A O 1
ATOM 708 N N . ASP A 1 86 ? -0.219 -11.878 -7.078 1.00 98.38 86 ASP A N 1
ATOM 709 C CA . ASP A 1 86 ? -0.100 -13.294 -7.434 1.00 98.38 86 ASP A CA 1
ATOM 710 C C . ASP A 1 86 ? 1.054 -13.527 -8.423 1.00 98.38 86 ASP A C 1
ATOM 712 O O . ASP A 1 86 ? 1.732 -14.550 -8.368 1.00 98.38 86 ASP A O 1
ATOM 716 N N . ASN A 1 87 ? 1.279 -12.570 -9.329 1.00 98.06 87 ASN A N 1
ATOM 717 C CA . ASN A 1 87 ? 2.382 -12.588 -10.286 1.00 98.06 87 ASN A CA 1
ATOM 718 C C . ASN A 1 87 ? 2.900 -11.170 -10.558 1.00 98.06 87 ASN A C 1
ATOM 720 O O . ASN A 1 87 ? 2.134 -10.202 -10.522 1.00 98.06 87 ASN A O 1
ATOM 724 N N . VAL A 1 88 ? 4.192 -11.059 -10.872 1.00 98.19 88 VAL A N 1
ATOM 725 C CA . VAL A 1 88 ? 4.832 -9.808 -11.292 1.00 98.19 88 VAL A CA 1
ATOM 726 C C . VAL A 1 88 ? 5.601 -10.047 -12.584 1.00 98.19 88 VAL A C 1
ATOM 728 O O . VAL A 1 88 ? 6.647 -10.693 -12.564 1.00 98.19 88 VAL A O 1
ATOM 731 N N . ASP A 1 89 ? 5.128 -9.464 -13.683 1.00 97.88 89 ASP A N 1
ATOM 732 C CA . ASP A 1 89 ? 5.902 -9.420 -14.923 1.00 97.88 89 ASP A CA 1
ATOM 733 C C . ASP A 1 89 ? 6.814 -8.199 -14.874 1.00 97.88 89 ASP A C 1
ATOM 735 O O . ASP A 1 89 ? 6.335 -7.066 -14.789 1.00 97.88 89 ASP A O 1
ATOM 739 N N . ARG A 1 90 ? 8.128 -8.420 -14.910 1.00 96.69 90 ARG A N 1
ATOM 740 C CA . ARG A 1 90 ? 9.126 -7.347 -14.922 1.00 96.69 90 ARG A CA 1
ATOM 741 C C . ARG A 1 90 ? 9.775 -7.259 -16.286 1.00 96.69 90 ARG A C 1
ATOM 743 O O . ARG A 1 90 ? 10.143 -8.276 -16.867 1.00 96.69 90 ARG A O 1
ATOM 750 N N . ARG A 1 91 ? 9.944 -6.032 -16.756 1.00 95.00 91 ARG A N 1
ATOM 751 C CA . ARG A 1 91 ? 10.752 -5.714 -17.922 1.00 95.00 91 ARG A CA 1
ATOM 752 C C . ARG A 1 91 ? 11.775 -4.672 -17.511 1.00 95.00 91 ARG A C 1
ATOM 754 O O . ARG A 1 91 ? 11.398 -3.604 -17.023 1.00 95.00 91 ARG A O 1
ATOM 761 N N . ASP A 1 92 ? 13.042 -4.985 -17.728 1.00 93.00 92 ASP A N 1
ATOM 762 C CA . ASP A 1 92 ? 14.117 -4.018 -17.551 1.00 93.00 92 ASP A CA 1
ATOM 763 C C . ASP A 1 92 ? 14.021 -2.910 -18.609 1.00 93.00 92 ASP A C 1
ATOM 765 O O . ASP A 1 92 ? 13.224 -2.973 -19.551 1.00 93.00 92 ASP A O 1
ATOM 769 N N . SER A 1 93 ? 14.789 -1.840 -18.429 1.00 90.94 93 SER A N 1
ATOM 770 C CA . SER A 1 93 ? 14.886 -0.820 -19.466 1.00 90.94 93 SER A CA 1
ATOM 771 C C . SER A 1 93 ? 15.621 -1.379 -20.687 1.00 90.94 93 SER A C 1
ATOM 773 O O . SER A 1 93 ? 16.656 -2.034 -20.577 1.00 90.94 93 SER A O 1
ATOM 775 N N . GLU A 1 94 ? 15.086 -1.093 -21.870 1.00 89.88 94 GLU A N 1
ATOM 776 C CA . GLU A 1 94 ? 15.670 -1.462 -23.162 1.00 89.88 94 GLU A CA 1
ATOM 777 C C . GLU A 1 94 ? 15.779 -0.215 -24.050 1.00 89.88 94 GLU A C 1
ATOM 779 O O . GLU A 1 94 ? 15.256 0.855 -23.722 1.00 89.88 94 GLU A O 1
ATOM 784 N N . MET A 1 95 ? 16.457 -0.322 -25.197 1.00 83.19 95 MET A N 1
ATOM 785 C CA . MET A 1 95 ? 16.603 0.807 -26.119 1.00 83.19 95 MET A CA 1
ATOM 786 C C . MET A 1 95 ? 15.215 1.332 -26.541 1.00 83.19 95 MET A C 1
ATOM 788 O O . MET A 1 95 ? 14.464 0.648 -27.231 1.00 83.19 95 MET A O 1
ATOM 792 N N . ASN A 1 96 ? 14.896 2.565 -26.130 1.00 85.31 96 ASN A N 1
ATOM 793 C CA . ASN A 1 96 ? 13.607 3.252 -26.314 1.00 85.31 96 ASN A CA 1
ATOM 794 C C . ASN A 1 96 ? 12.411 2.704 -25.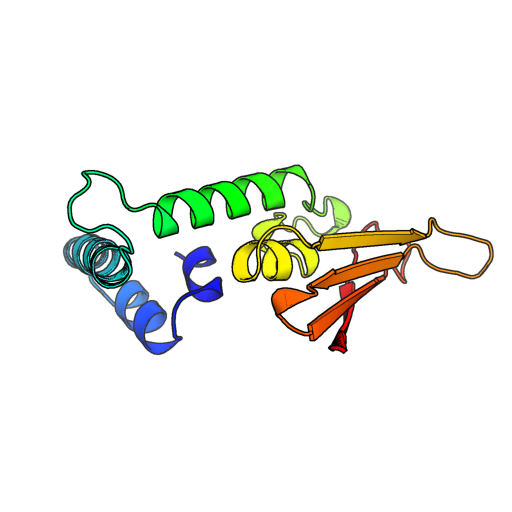510 1.00 85.31 96 ASN A C 1
ATOM 796 O O . ASN A 1 96 ? 11.277 3.112 -25.771 1.00 85.31 96 ASN A O 1
ATOM 800 N N . LEU A 1 97 ? 12.623 1.822 -24.527 1.00 90.25 97 LEU A N 1
ATOM 801 C CA . LEU A 1 97 ? 11.554 1.313 -23.665 1.00 90.25 97 LEU A CA 1
ATOM 802 C C . LEU A 1 97 ? 11.897 1.495 -22.179 1.00 90.25 97 LEU A C 1
ATOM 804 O O . LEU A 1 97 ? 12.927 0.997 -21.723 1.00 90.25 97 LEU A O 1
ATOM 808 N N . PRO A 1 98 ? 11.023 2.152 -21.393 1.00 94.12 98 PRO A N 1
ATOM 809 C CA . PRO A 1 98 ? 11.239 2.292 -19.961 1.00 94.12 98 PRO A CA 1
ATOM 810 C C . PRO A 1 98 ? 11.106 0.951 -19.237 1.00 94.12 98 PRO A C 1
ATOM 812 O O . PRO A 1 98 ? 10.341 0.074 -19.671 1.00 94.12 98 PRO A O 1
ATOM 815 N N . ALA A 1 99 ? 11.786 0.834 -18.095 1.00 96.44 99 ALA A N 1
ATOM 816 C CA . ALA A 1 99 ? 11.576 -0.274 -17.172 1.00 96.44 99 ALA A CA 1
ATOM 817 C C . ALA A 1 99 ? 10.114 -0.285 -16.701 1.00 96.44 99 ALA A C 1
ATOM 819 O O . ALA A 1 99 ? 9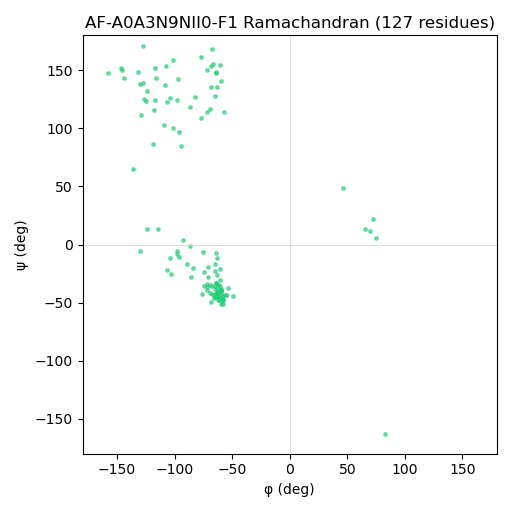.504 0.770 -16.483 1.00 96.44 99 ALA A O 1
ATOM 820 N N . ALA A 1 100 ? 9.529 -1.473 -16.577 1.00 97.38 100 ALA A N 1
ATOM 821 C CA . ALA A 1 100 ? 8.117 -1.629 -16.255 1.00 97.38 100 ALA A CA 1
ATOM 822 C C . ALA A 1 100 ? 7.846 -2.867 -15.397 1.00 97.38 100 ALA A C 1
ATOM 824 O O . ALA A 1 100 ? 8.539 -3.878 -15.490 1.00 97.38 100 ALA A O 1
ATOM 825 N N . GLU A 1 101 ? 6.787 -2.788 -14.596 1.00 98.00 101 GLU A N 1
ATOM 826 C CA . GLU A 1 101 ? 6.252 -3.912 -13.833 1.00 98.00 101 GLU A CA 1
ATOM 827 C C . GLU A 1 101 ? 4.744 -4.030 -14.055 1.00 98.00 101 GLU A C 1
ATOM 829 O O . GLU A 1 101 ? 4.027 -3.028 -14.025 1.00 98.00 101 GLU A O 1
ATOM 834 N N . VAL A 1 102 ? 4.246 -5.253 -14.224 1.00 98.44 102 VAL A N 1
ATOM 835 C CA . VAL A 1 102 ? 2.811 -5.550 -14.241 1.00 98.44 102 VAL A CA 1
ATOM 836 C C . VAL A 1 102 ? 2.495 -6.490 -13.095 1.00 98.44 102 VAL A C 1
ATOM 838 O O . VAL A 1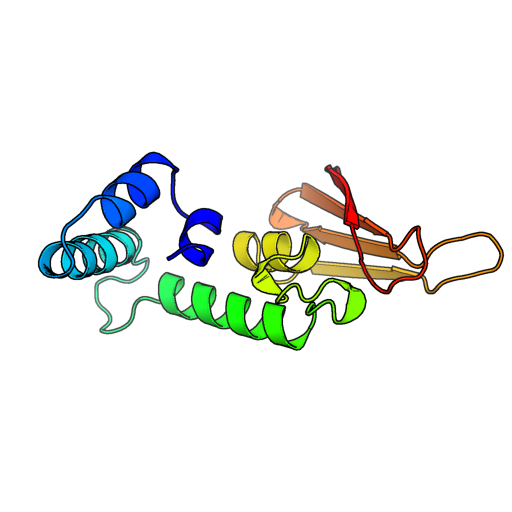 102 ? 2.979 -7.618 -13.048 1.00 98.44 102 VAL A O 1
ATOM 841 N N . TRP A 1 103 ? 1.697 -6.007 -12.151 1.00 98.56 103 TRP A N 1
ATOM 842 C CA . TRP A 1 103 ? 1.276 -6.765 -10.980 1.00 98.56 103 TRP A CA 1
ATOM 843 C C . TRP A 1 103 ? -0.111 -7.340 -11.219 1.00 98.56 103 TRP A C 1
ATOM 845 O O . TRP A 1 103 ? -1.053 -6.595 -11.500 1.00 98.56 103 TRP A O 1
ATOM 855 N N . HIS A 1 104 ? -0.238 -8.655 -11.075 1.00 98.50 104 HIS A N 1
ATOM 856 C CA . HIS A 1 104 ? -1.484 -9.385 -11.287 1.00 98.50 104 HIS A CA 1
ATOM 857 C C . HIS A 1 104 ? -2.104 -9.763 -9.947 1.00 98.50 104 HIS A C 1
ATOM 859 O O . HIS A 1 104 ? -1.453 -10.396 -9.120 1.00 98.50 104 HIS A O 1
ATOM 865 N N . TYR A 1 105 ? -3.369 -9.394 -9.751 1.00 97.94 105 TYR A N 1
ATOM 866 C CA . TYR A 1 105 ? -4.184 -9.800 -8.609 1.00 97.94 105 TYR A CA 1
ATOM 867 C C . TYR A 1 105 ? -5.386 -10.593 -9.123 1.00 97.94 105 TYR A C 1
ATOM 869 O O . TYR A 1 105 ? -6.469 -10.048 -9.361 1.00 97.94 105 TYR A O 1
ATOM 877 N N . ASN A 1 106 ? -5.197 -11.897 -9.291 1.00 96.44 106 ASN A N 1
ATOM 878 C CA . ASN A 1 106 ? -6.164 -12.831 -9.859 1.00 96.44 106 ASN A CA 1
ATOM 879 C C . ASN A 1 106 ? -7.458 -12.844 -9.046 1.00 96.44 106 ASN A C 1
ATOM 881 O O . ASN A 1 106 ? -8.551 -12.775 -9.604 1.00 96.44 106 ASN A O 1
ATOM 885 N N . ARG A 1 107 ? -7.341 -12.840 -7.711 1.00 95.44 107 ARG A N 1
ATOM 886 C CA . ARG A 1 107 ? -8.503 -12.841 -6.807 1.00 95.44 107 ARG A CA 1
ATOM 887 C C . ARG A 1 107 ? -9.348 -11.567 -6.907 1.00 95.44 107 ARG A C 1
ATOM 889 O O . ARG A 1 107 ? -10.517 -11.583 -6.534 1.00 95.44 107 ARG A O 1
ATOM 896 N N . LEU A 1 108 ? -8.752 -10.472 -7.381 1.00 95.81 108 LEU A N 1
ATOM 897 C CA . LEU A 1 108 ? -9.424 -9.192 -7.605 1.00 95.81 108 LEU A CA 1
ATOM 898 C C . LEU A 1 108 ? -9.843 -9.003 -9.066 1.00 95.81 108 LEU A C 1
ATOM 900 O O . LEU A 1 108 ? -10.528 -8.025 -9.355 1.00 95.81 108 LEU A O 1
ATOM 904 N N . ASN A 1 109 ? -9.423 -9.904 -9.963 1.00 96.94 109 ASN A N 1
ATOM 905 C CA . ASN A 1 109 ? -9.471 -9.729 -11.411 1.00 96.94 109 ASN A CA 1
ATOM 906 C C . ASN A 1 109 ? -8.940 -8.347 -11.832 1.00 96.94 109 ASN A C 1
ATOM 908 O O . ASN A 1 109 ? -9.614 -7.612 -12.550 1.00 96.94 109 ASN A O 1
ATOM 912 N N . ARG A 1 110 ? -7.768 -7.968 -11.301 1.00 97.75 110 ARG A N 1
ATOM 913 C CA . ARG A 1 110 ? -7.138 -6.666 -11.559 1.00 97.75 110 ARG A CA 1
ATOM 914 C C . ARG A 1 110 ? -5.673 -6.793 -11.933 1.00 97.75 110 ARG A C 1
ATOM 916 O O . ARG A 1 110 ? -4.965 -7.654 -11.405 1.00 97.75 110 ARG A O 1
ATOM 923 N N . LYS A 1 111 ? -5.204 -5.868 -12.770 1.00 98.31 111 LYS A N 1
ATOM 924 C CA . LYS A 1 111 ? -3.785 -5.670 -13.082 1.00 98.31 111 LYS A CA 1
ATOM 925 C C . LYS A 1 111 ? -3.382 -4.220 -12.871 1.00 98.31 111 LYS A C 1
ATOM 927 O O . LYS A 1 111 ? -4.103 -3.302 -13.254 1.00 98.31 111 LYS A O 1
ATOM 932 N N . TYR A 1 112 ? -2.202 -4.017 -12.299 1.00 98.62 112 TYR A N 1
ATOM 933 C CA . TYR A 1 112 ? -1.610 -2.695 -12.095 1.00 98.62 112 TYR A CA 1
ATOM 934 C C . TYR A 1 112 ? -0.317 -2.599 -12.890 1.00 98.62 112 TYR A C 1
ATOM 936 O O . TYR A 1 112 ? 0.574 -3.430 -12.733 1.00 98.62 112 TYR A O 1
ATOM 944 N N . PHE A 1 113 ? -0.223 -1.586 -13.744 1.00 98.50 113 PHE A N 1
ATOM 945 C CA . PHE A 1 113 ? 0.917 -1.375 -14.625 1.00 98.50 113 PHE A CA 1
ATOM 946 C C . PHE A 1 113 ? 1.732 -0.202 -14.109 1.00 98.50 113 PHE A C 1
ATOM 948 O O . PHE A 1 113 ? 1.217 0.915 -14.012 1.00 98.50 113 PHE A O 1
ATOM 955 N N . PHE A 1 114 ? 3.006 -0.439 -13.836 1.00 98.31 114 PHE A N 1
ATOM 956 C CA . PHE A 1 114 ? 3.952 0.566 -13.385 1.00 98.31 114 PHE A CA 1
ATOM 957 C C . PHE A 1 114 ? 5.059 0.748 -14.416 1.00 98.31 114 PHE A C 1
ATOM 959 O O . PHE A 1 114 ? 5.504 -0.225 -15.020 1.00 98.31 114 PHE A O 1
ATOM 966 N N . ALA A 1 115 ? 5.525 1.980 -14.603 1.00 97.44 115 ALA A N 1
ATOM 967 C CA . ALA A 1 115 ? 6.677 2.255 -15.454 1.00 97.44 115 ALA A CA 1
ATOM 968 C C . ALA A 1 115 ? 7.536 3.390 -14.897 1.00 97.44 115 ALA A C 1
ATOM 970 O O . ALA A 1 115 ? 7.012 4.384 -14.386 1.00 97.44 115 ALA A O 1
ATOM 971 N N . ASP A 1 116 ? 8.846 3.244 -15.055 1.00 95.56 116 ASP A N 1
ATOM 972 C CA . ASP A 1 116 ? 9.832 4.298 -14.854 1.00 95.56 116 ASP A CA 1
ATOM 973 C C . ASP A 1 116 ? 10.129 4.972 -16.200 1.00 95.56 116 ASP A C 1
ATOM 975 O O . ASP A 1 116 ? 11.035 4.581 -16.934 1.00 95.56 116 ASP A O 1
ATOM 979 N N . ARG A 1 117 ? 9.291 5.948 -16.565 1.00 93.00 117 ARG A N 1
ATOM 980 C CA . ARG A 1 117 ? 9.370 6.630 -17.869 1.00 93.00 117 ARG A CA 1
ATOM 981 C C . ARG A 1 117 ? 10.573 7.555 -18.005 1.00 93.00 117 ARG A C 1
ATOM 983 O O . ARG A 1 117 ? 11.028 7.763 -19.123 1.00 93.00 117 ARG A O 1
ATOM 990 N N . GLU A 1 118 ? 11.049 8.092 -16.888 1.00 91.56 118 GLU A N 1
ATOM 991 C CA . GLU A 1 118 ? 12.125 9.084 -16.855 1.00 91.56 118 GLU A CA 1
ATOM 992 C C . GLU A 1 118 ? 13.497 8.437 -16.594 1.00 91.56 118 GLU A C 1
ATOM 994 O O . GLU A 1 118 ? 14.523 9.097 -16.740 1.00 91.56 118 GLU A O 1
ATOM 999 N N . GLY A 1 119 ? 13.535 7.151 -16.223 1.00 90.31 119 GLY A N 1
ATOM 1000 C CA . GLY A 1 119 ? 14.763 6.450 -15.843 1.00 90.31 119 GLY A CA 1
ATOM 1001 C C . GLY A 1 119 ? 15.301 6.883 -14.475 1.00 90.31 119 GLY A C 1
ATOM 1002 O O . GLY A 1 119 ? 16.495 6.746 -14.215 1.00 90.31 119 GLY A O 1
ATOM 1003 N N . ASP A 1 120 ? 14.446 7.447 -13.618 1.00 91.50 120 ASP A N 1
ATOM 1004 C CA . ASP A 1 120 ? 14.790 8.001 -12.301 1.00 91.50 120 ASP A CA 1
ATOM 1005 C C . ASP A 1 120 ? 14.624 6.978 -11.159 1.00 91.50 120 ASP A C 1
ATOM 1007 O O . ASP A 1 120 ? 14.794 7.305 -9.980 1.00 91.50 120 ASP A O 1
ATOM 1011 N N . GLY A 1 121 ? 14.284 5.731 -11.493 1.00 89.94 121 GLY A N 1
ATOM 1012 C CA . GLY A 1 121 ? 13.921 4.680 -10.548 1.00 89.94 121 GLY A CA 1
ATOM 1013 C C . GLY A 1 121 ? 12.518 4.853 -9.955 1.00 89.94 121 GLY A C 1
ATOM 1014 O O . GLY A 1 121 ? 12.137 4.089 -9.061 1.00 89.94 121 GLY A O 1
ATOM 1015 N N . ILE A 1 122 ? 11.733 5.834 -10.426 1.00 94.62 122 ILE A N 1
ATOM 1016 C CA . ILE A 1 122 ? 10.391 6.140 -9.922 1.00 94.62 122 ILE A CA 1
ATOM 1017 C C . ILE A 1 122 ? 9.349 5.454 -10.802 1.00 94.62 122 ILE A C 1
ATOM 1019 O O . ILE A 1 122 ? 8.889 5.960 -11.830 1.00 94.62 122 ILE A O 1
ATOM 1023 N N . PHE A 1 123 ? 8.910 4.293 -10.331 1.00 96.31 123 PHE A N 1
ATOM 1024 C CA . PHE A 1 123 ? 7.841 3.525 -10.955 1.00 96.31 123 PHE A CA 1
ATOM 1025 C C . PHE A 1 123 ? 6.480 4.141 -10.630 1.00 96.31 123 PHE A C 1
ATOM 1027 O O . PHE A 1 123 ? 5.976 4.042 -9.508 1.00 96.31 123 PHE A O 1
ATOM 1034 N N . ARG A 1 124 ? 5.870 4.755 -11.643 1.00 96.88 124 ARG A N 1
ATOM 1035 C CA . ARG A 1 124 ? 4.560 5.415 -11.552 1.00 96.88 124 ARG A CA 1
ATOM 1036 C C . ARG A 1 124 ? 3.475 4.468 -12.047 1.00 96.88 124 ARG A C 1
ATOM 1038 O O . ARG A 1 124 ? 3.700 3.757 -13.026 1.00 96.88 124 ARG A O 1
ATOM 1045 N N . LEU A 1 125 ? 2.303 4.467 -11.412 1.00 97.94 125 LEU A N 1
ATOM 1046 C CA . LEU A 1 125 ? 1.146 3.719 -11.912 1.00 97.94 125 LEU A CA 1
ATOM 1047 C C . LEU A 1 125 ? 0.641 4.377 -13.204 1.00 97.94 125 LEU A C 1
ATOM 1049 O O . LEU A 1 125 ? 0.201 5.523 -13.195 1.00 97.94 125 LEU A O 1
ATOM 1053 N N . ILE A 1 126 ? 0.698 3.649 -14.319 1.00 97.56 126 ILE A N 1
ATOM 1054 C CA . ILE A 1 126 ? 0.325 4.158 -15.648 1.00 97.56 126 ILE A CA 1
ATOM 1055 C C . ILE A 1 126 ? -1.005 3.601 -16.158 1.00 97.56 126 ILE A C 1
ATOM 1057 O O . ILE A 1 126 ? -1.607 4.204 -17.046 1.00 97.56 126 ILE A O 1
ATOM 1061 N N . LYS A 1 127 ? -1.456 2.452 -15.638 1.00 97.44 127 LYS A N 1
ATOM 1062 C CA . LYS A 1 127 ? -2.711 1.810 -16.048 1.00 97.44 127 LYS A CA 1
ATOM 1063 C C . LYS A 1 127 ? -3.224 0.859 -14.967 1.00 97.44 127 LYS A C 1
ATOM 1065 O O . LYS A 1 127 ? -2.432 0.229 -14.267 1.00 97.44 127 LYS A O 1
ATOM 1070 N N . VAL A 1 128 ? -4.546 0.743 -14.877 1.00 97.69 128 VAL A N 1
ATOM 1071 C CA . VAL A 1 128 ? -5.249 -0.309 -14.135 1.00 97.69 128 VAL A CA 1
ATOM 1072 C C . VAL A 1 128 ? -6.193 -1.005 -15.108 1.00 97.69 128 VAL A C 1
ATOM 1074 O O . VAL A 1 128 ? -6.901 -0.323 -15.851 1.00 97.69 128 VAL A O 1
ATOM 1077 N N . GLU A 1 129 ? -6.179 -2.333 -15.111 1.00 96.44 129 GLU A N 1
ATOM 1078 C CA . GLU A 1 129 ? -7.143 -3.185 -15.824 1.00 96.44 129 GLU A CA 1
ATOM 1079 C C . GLU A 1 129 ? -7.942 -4.024 -14.832 1.00 96.44 129 GLU A C 1
ATOM 1081 O O . GLU A 1 129 ? -7.361 -4.396 -13.784 1.00 96.44 129 GLU A O 1
#

Solvent-accessible surface area (backbone atoms only — not comparable to full-atom values): 7303 Å² total; per-residue (Å²): 114,77,72,51,59,72,83,46,55,69,69,60,50,52,51,46,70,72,41,53,77,83,52,27,54,54,53,52,50,50,57,47,60,79,56,34,86,49,77,92,49,99,59,45,63,54,61,52,52,44,54,52,31,39,52,49,15,42,74,75,41,48,31,77,82,78,70,41,54,1,51,76,32,53,61,14,43,52,33,46,67,71,40,82,58,80,43,72,52,75,42,72,65,50,98,97,38,56,27,32,40,38,37,32,32,71,96,72,69,33,36,44,32,30,33,17,80,84,72,66,72,54,50,39,74,76,48,76,83

Foldseek 3Di:
DVLCVLPDDPVLVVCLVPDDPVVNVVSVVVVQCVVQPCNVDPDRVLVVLLVVLLVVQQVPQQQPLVRDGSCRAPVSSCCSNQNAAPDKDWDPDDDVRFTKIWGHHVVVRKIWIWTDPPNSSRTHTDDMD

Mean predicted aligned error: 4.03 Å

pLDDT: mean 93.63, std 4.5, range [69.88, 98.62]

Sequence (129 aa):
MDQLALVAHKKEIDAMRQALEAERQVIYDEFWLKRDPTPNTSRNELKDEFFKRIDFSNRNFTEIASGRSGWQTDRGKIYIVYGAPDNVDRRDSEMNLPAAEVWHYNRLNRKYFFADREGDGIFRLIKVE

Radius of gyration: 17.23 Å; Cα contacts (8 Å, |Δi|>4): 186; chains: 1; bounding box: 30×30×51 Å

Secondary structure (DSSP, 8-state):
-GGGGGTS-HHHHHHHHHS-HHHHHHHHHHHHHTT-S-TTSSS-HHHHHHHHHHHHHHHHS-BTTTTB-GGGSHHHHHHHHH-S-SEEEEE--BTTB-EEEEEEEGGGTEEEEEEESSSSS--EEEE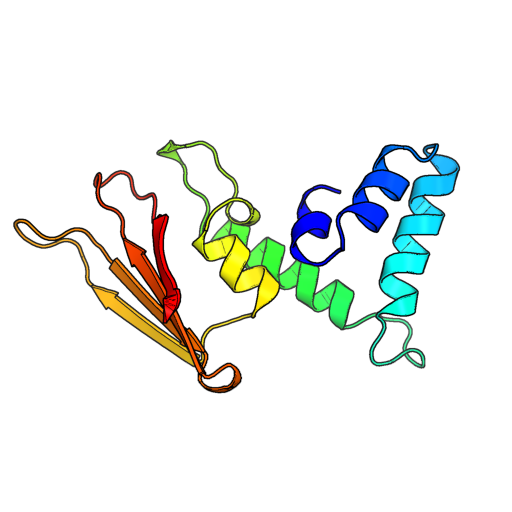E-